Protein AF-A0A4R8FUH2-F1 (afdb_monomer)

Sequence (143 aa):
MLTKRHKRNVMSTTLDETRLLAMPEEDYMNQQQRAFFEAYLQRLRNETRLRLAEARAGIEGRRCWGDAMDRAVAEGNQTFLLRQAERDTERLGRIDAALERLRHDEYGYCLESGEAIGLERLLLDPAAKYTRAVQSRHERTRH

Foldseek 3Di:
DDDPDPPDPPPPCVVVLVVVQPDDPVCPLPPSVLVVLLVVLVVLLVVLVVLLVVLVCLLVVQPDPDPPVSVVVSVVSNVVSVVVNVVSVVVNVLSVVLNVCSVVVNQQAAPPPRDGADPVVCVVPVSDRHHPVVVVVVVVVVD

pLDDT: mean 84.52, std 16.01, range [33.34, 97.31]

Radius of gyration: 19.6 Å; Cα contacts (8 Å, |Δi|>4): 99; chains: 1; bounding box: 48×38×50 Å

Secondary structure (DSSP, 8-state):
--------S-TTTHHHHHHHHTS-GGGTT-HHHHHHHHHHHHHHHHHHHHHHHHHHHHHHTT-----HHHHHHHHHHHHHHHHHHHHHHHHHHHHHHHHHHHHTT-TTB-TTT-PBPPHHHHHH-TT--S-HHHHHHHHHHT-

Solvent-accessible surface area (backbone atoms only — not comparable to full-atom values): 8372 Å² total; per-residue (Å²): 138,83,80,83,71,81,76,71,92,59,89,86,48,60,72,60,52,54,55,61,71,69,52,59,78,90,56,66,73,32,74,68,55,45,53,50,51,49,53,52,48,50,50,53,44,52,56,40,52,50,53,41,53,52,35,50,52,57,52,69,74,55,80,63,91,56,57,77,65,54,35,54,53,43,53,53,53,40,55,50,35,52,58,48,38,52,56,42,50,56,50,44,54,39,39,54,55,34,55,51,28,52,75,72,71,48,50,58,37,14,80,84,82,63,47,78,40,57,65,73,54,40,74,77,40,68,52,66,55,56,35,73,69,59,45,56,51,55,56,63,74,76,108

Organism: NCBI:txid442341

Structure (mmCIF, N/CA/C/O backbone):
data_AF-A0A4R8FUH2-F1
#
_entry.id   AF-A0A4R8FUH2-F1
#
loop_
_atom_site.group_PDB
_atom_site.id
_atom_site.type_symbol
_atom_site.label_atom_id
_atom_site.label_alt_id
_atom_site.label_comp_id
_atom_site.label_asym_id
_atom_site.label_entity_id
_atom_site.label_seq_id
_atom_site.pdbx_PDB_ins_code
_atom_site.Cartn_x
_atom_site.Cartn_y
_atom_site.Cartn_z
_atom_site.occupancy
_atom_site.B_iso_or_equiv
_atom_site.auth_seq_id
_atom_site.auth_comp_id
_atom_site.auth_asym_id
_atom_site.auth_atom_id
_atom_site.pdbx_PDB_model_num
ATOM 1 N N . MET A 1 1 ? 15.212 28.895 -9.538 1.00 35.00 1 MET A N 1
ATOM 2 C CA . MET A 1 1 ? 14.628 27.732 -10.241 1.00 35.00 1 MET A CA 1
ATOM 3 C C . MET A 1 1 ? 14.004 26.808 -9.202 1.00 35.00 1 MET A C 1
ATOM 5 O O . MET A 1 1 ? 14.729 26.107 -8.511 1.00 35.00 1 MET A O 1
ATOM 9 N N . LEU A 1 2 ? 12.689 26.919 -8.973 1.00 33.34 2 LEU A N 1
ATOM 10 C CA . LEU A 1 2 ? 11.996 26.215 -7.886 1.00 33.34 2 LEU A CA 1
ATOM 11 C C . LEU A 1 2 ? 11.714 24.755 -8.262 1.00 33.34 2 LEU A C 1
ATOM 13 O O . LEU A 1 2 ? 11.190 24.453 -9.333 1.00 33.34 2 LEU A O 1
ATOM 17 N N . THR A 1 3 ? 12.051 23.865 -7.337 1.00 37.12 3 THR A N 1
ATOM 18 C CA . THR A 1 3 ? 11.850 22.421 -7.395 1.00 37.12 3 THR A CA 1
ATOM 19 C C . THR A 1 3 ? 10.359 22.086 -7.499 1.00 37.12 3 THR A C 1
ATOM 21 O O . THR A 1 3 ? 9.581 22.311 -6.572 1.00 37.12 3 THR A O 1
ATOM 24 N N . LYS A 1 4 ? 9.935 21.515 -8.635 1.00 37.59 4 LYS A N 1
ATOM 25 C CA . LYS A 1 4 ? 8.600 20.916 -8.798 1.00 37.59 4 LYS A CA 1
ATOM 26 C C . LYS A 1 4 ? 8.525 19.633 -7.964 1.00 37.59 4 LYS A C 1
ATOM 28 O O . LYS A 1 4 ? 8.641 18.523 -8.476 1.00 37.59 4 LYS A O 1
ATOM 33 N N . ARG A 1 5 ? 8.352 19.782 -6.647 1.00 41.56 5 ARG A N 1
ATOM 34 C CA . ARG A 1 5 ? 7.877 18.693 -5.789 1.00 41.56 5 ARG A CA 1
ATOM 35 C C . ARG A 1 5 ? 6.522 18.257 -6.338 1.00 41.56 5 ARG A C 1
ATOM 37 O O . ARG A 1 5 ? 5.628 19.086 -6.493 1.00 41.56 5 ARG A O 1
ATOM 44 N N . HIS A 1 6 ? 6.412 16.973 -6.667 1.00 40.91 6 HIS A N 1
ATOM 45 C CA . HIS A 1 6 ? 5.173 16.329 -7.078 1.00 40.91 6 HIS A CA 1
ATOM 46 C C . HIS A 1 6 ? 4.075 16.697 -6.076 1.00 40.91 6 HIS A C 1
ATOM 48 O O . HIS A 1 6 ? 4.091 16.243 -4.929 1.00 40.91 6 HIS A O 1
ATOM 54 N N . LYS A 1 7 ? 3.152 17.570 -6.492 1.00 40.94 7 LYS A N 1
ATOM 55 C CA . LYS A 1 7 ? 1.928 17.843 -5.747 1.00 40.94 7 LYS A CA 1
ATOM 56 C C . LYS A 1 7 ? 1.166 16.523 -5.717 1.00 40.94 7 LYS A C 1
ATOM 58 O O . LYS A 1 7 ? 0.613 16.108 -6.730 1.00 40.94 7 LYS A O 1
ATOM 63 N N . ARG A 1 8 ? 1.213 15.835 -4.572 1.00 44.69 8 ARG A N 1
ATOM 64 C CA . ARG A 1 8 ? 0.307 14.726 -4.262 1.00 44.69 8 ARG A CA 1
ATOM 65 C C . ARG A 1 8 ? -1.113 15.192 -4.595 1.00 44.69 8 ARG A C 1
ATOM 67 O O . ARG A 1 8 ? -1.448 16.355 -4.373 1.00 44.69 8 ARG A O 1
ATOM 74 N N . ASN A 1 9 ? -1.902 14.309 -5.185 1.00 45.41 9 ASN A N 1
ATOM 75 C CA . ASN A 1 9 ? -3.262 14.564 -5.641 1.00 45.41 9 ASN A CA 1
ATOM 76 C C . ASN A 1 9 ? -4.200 14.755 -4.423 1.00 45.41 9 ASN A C 1
ATOM 78 O O . ASN A 1 9 ? -4.919 13.842 -4.041 1.00 45.41 9 ASN A O 1
ATOM 82 N N . VAL A 1 10 ? -4.095 15.904 -3.739 1.00 49.06 10 VAL A N 1
ATOM 83 C CA . VAL A 1 10 ? -4.738 16.194 -2.434 1.00 49.06 10 VAL A CA 1
ATOM 84 C C . VAL A 1 10 ? -6.116 16.867 -2.584 1.00 49.06 10 VAL A C 1
ATOM 86 O O . VAL A 1 10 ? -6.873 16.958 -1.630 1.00 49.06 10 VAL A O 1
ATOM 89 N N . MET A 1 11 ? -6.493 17.327 -3.779 1.00 39.19 11 MET A N 1
ATOM 90 C CA . MET A 1 11 ? -7.582 18.310 -3.923 1.00 39.19 11 MET A CA 1
ATOM 91 C C . MET A 1 11 ? -9.018 17.746 -3.891 1.00 39.19 11 MET A C 1
ATOM 93 O O . MET A 1 11 ? -9.947 18.542 -3.867 1.00 39.19 11 MET A O 1
ATOM 97 N N . SER A 1 12 ? -9.232 16.422 -3.865 1.00 45.28 12 SER A N 1
ATOM 98 C CA . SER A 1 12 ? -10.589 15.828 -3.832 1.00 45.28 12 SER A CA 1
ATOM 99 C C . SER A 1 12 ? -10.926 15.074 -2.540 1.00 45.28 12 SER A C 1
ATOM 101 O O . SER A 1 12 ? -12.019 14.531 -2.444 1.00 45.28 12 SER A O 1
ATOM 103 N N . THR A 1 13 ? -10.013 15.007 -1.567 1.00 53.19 13 THR A N 1
ATOM 104 C CA . THR A 1 13 ? -10.159 14.124 -0.390 1.00 53.19 13 THR A CA 1
ATOM 105 C C . THR A 1 13 ? -10.363 14.881 0.926 1.00 53.19 13 THR A C 1
ATOM 107 O O . THR A 1 13 ? -10.814 14.300 1.904 1.00 53.19 13 THR A O 1
ATOM 110 N N . THR A 1 14 ? -10.066 16.180 0.976 1.00 56.59 14 THR A N 1
ATOM 111 C CA . THR A 1 14 ? -10.002 16.944 2.235 1.00 56.59 14 THR A CA 1
ATOM 112 C C . THR A 1 14 ? -11.345 17.074 2.955 1.00 56.59 14 THR A C 1
ATOM 114 O O . THR A 1 14 ? -11.385 17.062 4.186 1.00 56.59 14 THR A O 1
ATOM 117 N N . LEU A 1 15 ? -12.452 17.180 2.214 1.00 58.34 15 LEU A N 1
ATOM 118 C CA . LEU A 1 15 ? -13.791 17.292 2.801 1.00 58.34 15 LEU A CA 1
ATOM 119 C C . LEU A 1 15 ? -14.245 15.971 3.453 1.00 58.34 15 LEU A C 1
ATOM 121 O O . LEU A 1 15 ? -14.817 15.992 4.541 1.00 58.34 15 LEU A O 1
ATOM 125 N N . ASP A 1 16 ? -13.922 14.834 2.830 1.00 72.25 16 ASP A N 1
ATOM 126 C CA . ASP A 1 16 ? -14.220 13.501 3.366 1.00 72.25 16 ASP A CA 1
ATOM 127 C C . ASP A 1 16 ? -13.294 13.130 4.533 1.00 72.25 16 ASP A C 1
ATOM 129 O O . ASP A 1 16 ? -13.760 12.601 5.540 1.00 72.25 16 ASP A O 1
ATOM 133 N N . GLU A 1 17 ? -12.006 13.485 4.459 1.00 77.06 17 GLU A N 1
ATOM 134 C CA . GLU A 1 17 ? -11.027 13.277 5.540 1.00 77.06 17 GLU A CA 1
ATOM 135 C C . GLU A 1 17 ? -11.425 14.012 6.827 1.00 77.06 17 GLU A C 1
ATOM 137 O O . GLU A 1 17 ? -11.371 13.444 7.918 1.00 77.06 17 GLU A O 1
ATOM 142 N N . THR A 1 18 ? -11.872 15.265 6.700 1.00 76.88 18 THR A N 1
ATOM 143 C CA . THR A 1 18 ? -12.271 16.093 7.849 1.00 76.88 18 THR A CA 1
ATOM 144 C C . THR A 1 18 ? -13.502 15.509 8.540 1.00 76.88 18 THR A C 1
ATOM 146 O O . THR A 1 18 ? -13.573 15.470 9.766 1.00 76.88 18 THR A O 1
ATOM 149 N N . ARG A 1 19 ? -14.460 15.005 7.754 1.00 79.75 19 ARG A N 1
ATOM 150 C CA . ARG A 1 19 ? -15.662 14.346 8.270 1.00 79.75 19 ARG A CA 1
ATOM 151 C C . ARG A 1 19 ? -15.339 13.025 8.969 1.00 79.75 19 ARG A C 1
ATOM 153 O O . ARG A 1 19 ? -15.947 12.730 9.990 1.00 79.75 19 ARG A O 1
ATOM 160 N N . LEU A 1 20 ? -14.385 12.261 8.442 1.00 79.56 20 LEU A N 1
ATOM 161 C CA . LEU A 1 20 ? -13.904 11.008 9.030 1.00 79.56 20 LEU A CA 1
ATOM 162 C C . LEU A 1 20 ? -13.246 11.207 10.395 1.00 79.56 20 LEU A C 1
ATOM 164 O O . LEU A 1 20 ? -13.513 10.445 11.316 1.00 79.56 20 LEU A O 1
ATOM 168 N N . LEU A 1 21 ? -12.407 12.237 10.526 1.00 80.19 21 LEU A N 1
ATOM 169 C CA . LEU A 1 21 ? -11.718 12.559 11.780 1.00 80.19 21 LEU A CA 1
ATOM 170 C C . LEU A 1 21 ? -12.649 13.154 12.846 1.00 80.19 21 LEU A C 1
ATOM 172 O O . LEU A 1 21 ? -12.324 13.105 14.026 1.00 80.19 21 LEU A O 1
ATOM 176 N N . ALA A 1 22 ? -13.788 13.717 12.439 1.00 81.44 22 ALA A N 1
ATOM 177 C CA . ALA A 1 22 ? -14.780 14.292 13.344 1.00 81.44 22 ALA A CA 1
ATOM 178 C C . ALA A 1 22 ? -15.779 13.261 13.907 1.00 81.44 22 ALA A C 1
ATOM 180 O O . ALA A 1 22 ? -16.609 13.621 14.742 1.00 81.44 22 ALA A O 1
ATOM 181 N N . MET A 1 23 ? -15.739 12.006 13.441 1.00 81.88 23 MET A N 1
ATOM 182 C CA . MET A 1 23 ? -16.568 10.926 13.985 1.00 81.88 23 MET A CA 1
ATOM 183 C C . MET A 1 23 ? -16.097 10.537 15.397 1.00 81.88 23 MET A C 1
ATOM 185 O O . MET A 1 23 ? -14.895 10.589 15.666 1.00 81.88 23 MET A O 1
ATOM 189 N N . PRO A 1 24 ? -17.013 10.143 16.302 1.00 82.12 24 PRO A N 1
ATOM 190 C CA . PRO A 1 24 ? -16.642 9.706 17.644 1.00 82.12 24 PRO A CA 1
ATOM 191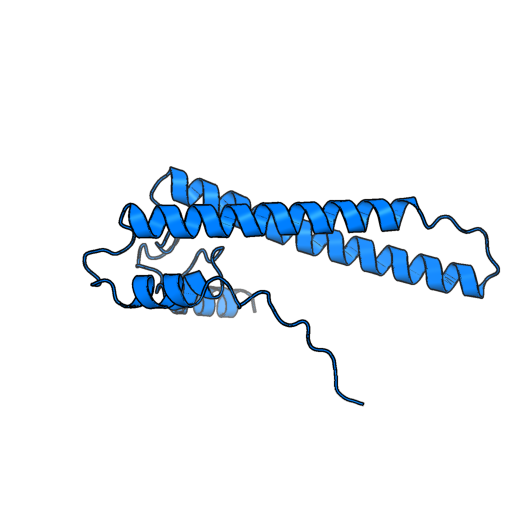 C C . PRO A 1 24 ? -15.804 8.421 17.597 1.00 82.12 24 PRO A C 1
ATOM 193 O O . PRO A 1 24 ? -15.911 7.624 16.666 1.00 82.12 24 PRO A O 1
ATOM 196 N N . GLU A 1 25 ? -14.991 8.189 18.631 1.00 78.56 25 GLU A N 1
ATOM 197 C CA . GLU A 1 25 ? -14.157 6.979 18.733 1.00 78.56 25 GLU A CA 1
ATOM 198 C C . GLU A 1 25 ? -14.990 5.686 18.764 1.00 78.56 25 GLU A C 1
ATOM 200 O O . GLU A 1 25 ? -14.527 4.638 18.323 1.00 78.56 25 GLU A O 1
ATOM 205 N N . GLU A 1 26 ? -16.240 5.770 19.222 1.00 79.62 26 GLU A N 1
ATOM 206 C CA . GLU A 1 26 ? -17.214 4.671 19.240 1.00 79.62 26 GLU A CA 1
ATOM 207 C C . GLU A 1 26 ? -17.568 4.164 17.829 1.00 79.62 26 GLU A C 1
ATOM 209 O O . GLU A 1 26 ? -17.914 2.998 17.656 1.00 79.62 26 GLU A O 1
ATOM 214 N N . ASP A 1 27 ? -17.431 5.022 16.813 1.00 84.62 27 ASP A N 1
ATOM 215 C CA . ASP A 1 27 ? -17.704 4.722 15.403 1.00 84.62 27 ASP A CA 1
ATOM 216 C C . ASP A 1 27 ? -16.465 4.207 14.645 1.00 84.62 27 ASP A C 1
ATOM 218 O O . ASP A 1 27 ? -16.465 4.121 13.408 1.00 84.62 27 ASP A O 1
ATOM 222 N N . TYR A 1 28 ? -15.387 3.879 15.364 1.00 89.06 28 TYR A N 1
ATOM 223 C CA . TYR A 1 28 ? -14.146 3.409 14.761 1.00 89.06 28 TYR A CA 1
ATOM 224 C C . TYR A 1 28 ? -14.375 2.171 13.883 1.00 89.06 28 TYR A C 1
ATOM 226 O O . TYR A 1 28 ? -14.902 1.155 14.329 1.00 89.06 28 TYR A O 1
ATOM 234 N N . MET A 1 29 ? -13.953 2.262 12.618 1.00 89.69 29 MET A N 1
ATOM 235 C CA . MET A 1 29 ? -14.133 1.221 11.597 1.00 89.69 29 MET A CA 1
ATOM 236 C C . MET A 1 29 ? -15.591 0.803 11.365 1.00 89.69 29 MET A C 1
ATOM 238 O O . MET A 1 29 ? -15.867 -0.316 10.927 1.00 89.69 29 MET A O 1
ATOM 242 N N . ASN A 1 30 ? -16.539 1.729 11.543 1.00 89.94 30 ASN A N 1
ATOM 243 C CA . ASN A 1 30 ? -17.905 1.513 11.081 1.00 89.94 30 ASN A CA 1
ATOM 244 C C . ASN A 1 30 ? -17.971 1.326 9.546 1.00 89.94 30 ASN A C 1
ATOM 246 O O . ASN A 1 30 ? -17.008 1.546 8.801 1.00 89.94 30 ASN A O 1
ATOM 250 N N . GLN A 1 31 ? -19.147 0.944 9.043 1.00 88.88 31 GLN A N 1
ATOM 251 C CA . GLN A 1 31 ? -19.351 0.671 7.617 1.00 88.88 31 GLN A CA 1
ATOM 252 C C . GLN A 1 31 ? -18.980 1.859 6.7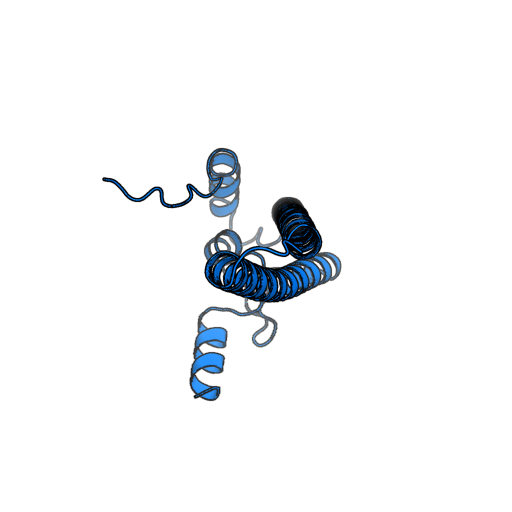07 1.00 88.88 31 GLN A C 1
ATOM 254 O O . GLN A 1 31 ? -18.474 1.647 5.605 1.00 88.88 31 GLN A O 1
ATOM 259 N N . GLN A 1 32 ? -19.184 3.101 7.163 1.00 88.81 32 GLN A N 1
ATOM 260 C CA . GLN A 1 32 ? -18.843 4.302 6.393 1.00 88.81 32 GLN A CA 1
ATOM 261 C C . GLN A 1 32 ? -17.325 4.489 6.294 1.00 88.81 32 GLN A C 1
ATOM 263 O O . GLN A 1 32 ? -16.804 4.722 5.202 1.00 88.81 32 GLN A O 1
ATOM 268 N N . GLN A 1 33 ? -16.604 4.335 7.410 1.00 89.31 33 GLN A N 1
ATOM 269 C CA . GLN A 1 33 ? -15.145 4.440 7.426 1.00 89.31 33 GLN A CA 1
ATOM 270 C C . GLN A 1 33 ? -14.498 3.334 6.586 1.00 89.31 33 GLN A C 1
ATOM 272 O O . GLN A 1 33 ? -13.597 3.601 5.788 1.00 89.31 33 GLN A O 1
ATOM 277 N N . ARG A 1 34 ? -14.999 2.099 6.701 1.00 91.38 34 ARG A N 1
ATOM 278 C CA . ARG A 1 34 ? -14.528 0.961 5.898 1.00 91.38 34 ARG A CA 1
ATOM 279 C C . ARG A 1 34 ? -14.739 1.196 4.405 1.00 91.38 34 ARG A C 1
ATOM 281 O O . ARG A 1 34 ? -13.797 1.011 3.641 1.00 91.38 34 ARG A O 1
ATOM 288 N N . ALA A 1 35 ? -15.916 1.672 3.996 1.00 91.38 35 ALA A N 1
ATOM 289 C CA . ALA A 1 35 ? -16.196 1.986 2.594 1.00 91.38 35 ALA A CA 1
ATOM 290 C C . ALA A 1 35 ? -15.256 3.074 2.041 1.00 91.38 35 ALA A C 1
ATOM 292 O O . ALA A 1 35 ? -14.771 2.965 0.912 1.00 91.38 35 ALA A O 1
ATOM 293 N N . PHE A 1 36 ? -14.937 4.094 2.844 1.00 91.50 36 PHE A N 1
ATOM 294 C CA . PHE A 1 36 ? -13.961 5.112 2.459 1.00 91.50 36 PHE A CA 1
ATOM 295 C C . PHE A 1 36 ? -12.563 4.518 2.249 1.00 91.50 36 PHE A C 1
ATOM 297 O O . PHE A 1 36 ? -11.949 4.733 1.200 1.00 91.50 36 PHE A O 1
ATOM 304 N N . PHE A 1 37 ? -12.051 3.758 3.224 1.00 92.81 37 PHE A N 1
ATOM 305 C CA . PHE A 1 37 ? -10.717 3.165 3.116 1.00 92.81 37 PHE A CA 1
ATOM 306 C C . PHE A 1 37 ? -10.638 2.124 2.003 1.00 92.81 37 PHE A C 1
ATOM 308 O O . PHE A 1 37 ? -9.609 2.038 1.334 1.00 92.81 37 PHE A O 1
ATOM 315 N N . GLU A 1 38 ? -11.717 1.389 1.737 1.00 93.94 38 GLU A N 1
ATOM 316 C CA . GLU A 1 38 ? -11.803 0.489 0.594 1.00 93.94 38 GLU A CA 1
ATOM 317 C C . GLU A 1 38 ? -11.650 1.256 -0.723 1.00 93.94 38 GLU A C 1
ATOM 319 O O . GLU A 1 38 ? -10.766 0.933 -1.522 1.00 93.94 38 GLU A O 1
ATOM 324 N N . ALA A 1 39 ? -12.444 2.309 -0.937 1.00 93.31 39 ALA A N 1
ATOM 325 C CA . ALA A 1 39 ? -12.347 3.139 -2.134 1.00 93.31 39 ALA A CA 1
ATOM 326 C C . ALA A 1 39 ? -10.947 3.764 -2.278 1.00 93.31 39 ALA A C 1
ATOM 328 O O . ALA A 1 39 ? -10.367 3.776 -3.370 1.00 93.31 39 ALA A O 1
ATOM 329 N N . TYR A 1 40 ? -10.362 4.225 -1.169 1.00 93.00 40 TYR A N 1
ATOM 330 C CA . TYR A 1 40 ? -9.021 4.799 -1.160 1.00 93.00 40 TYR A CA 1
ATOM 331 C C . TYR A 1 40 ? -7.947 3.763 -1.532 1.00 93.00 40 TYR A C 1
ATOM 333 O O . TYR A 1 40 ? -7.119 4.014 -2.415 1.00 93.00 40 TYR A O 1
ATOM 341 N N . LEU A 1 41 ? -7.980 2.573 -0.929 1.00 94.88 41 LEU A N 1
ATOM 342 C CA . LEU A 1 41 ? -7.062 1.476 -1.240 1.00 94.88 41 LEU A CA 1
ATOM 343 C C . LEU A 1 41 ? -7.221 0.997 -2.687 1.00 94.88 41 LEU A C 1
ATOM 345 O O . LEU A 1 41 ? -6.217 0.779 -3.369 1.00 94.88 41 LEU A O 1
ATOM 349 N N . GLN A 1 42 ? -8.451 0.889 -3.196 1.00 95.81 42 GLN A N 1
ATOM 350 C CA . GLN A 1 42 ? -8.702 0.530 -4.593 1.00 95.81 42 GLN A CA 1
ATOM 351 C C . GLN A 1 42 ? -8.134 1.573 -5.565 1.00 95.81 42 GLN A C 1
ATOM 353 O O . GLN A 1 42 ? -7.492 1.199 -6.552 1.00 95.81 42 GLN A O 1
ATOM 358 N N . ARG A 1 43 ? -8.290 2.872 -5.270 1.00 95.25 43 ARG A N 1
ATOM 359 C CA . ARG A 1 43 ? -7.668 3.948 -6.058 1.00 95.25 43 ARG A CA 1
ATOM 360 C C . ARG A 1 43 ? -6.148 3.800 -6.085 1.00 95.25 43 ARG A C 1
ATOM 362 O O . ARG A 1 43 ? -5.557 3.754 -7.162 1.00 95.25 43 ARG A O 1
ATOM 369 N N . LEU A 1 44 ? -5.519 3.641 -4.918 1.00 94.56 44 LEU A N 1
ATOM 370 C CA . LEU A 1 44 ? -4.066 3.465 -4.805 1.00 94.56 44 LEU A CA 1
ATOM 371 C C . LEU A 1 44 ? -3.560 2.212 -5.531 1.00 94.56 44 LEU A C 1
ATOM 373 O O . LEU A 1 44 ? -2.478 2.232 -6.132 1.00 94.56 44 LEU A O 1
ATOM 377 N N . ARG A 1 45 ? -4.335 1.124 -5.490 1.00 96.81 45 ARG A N 1
ATOM 378 C CA . ARG A 1 45 ? -4.054 -0.116 -6.219 1.00 96.81 45 ARG A CA 1
ATOM 379 C C . ARG A 1 45 ? -4.017 0.139 -7.722 1.00 96.81 45 ARG A C 1
ATOM 381 O O . ARG A 1 45 ? -3.056 -0.248 -8.383 1.00 96.81 45 ARG A O 1
ATOM 388 N N . ASN A 1 46 ? -5.031 0.820 -8.251 1.00 97.19 46 ASN A N 1
ATOM 389 C CA . ASN A 1 46 ? -5.141 1.122 -9.677 1.00 97.19 46 ASN A CA 1
ATOM 390 C C . ASN A 1 46 ? -4.025 2.069 -10.142 1.00 97.19 46 ASN A C 1
ATOM 392 O O . ASN A 1 46 ? -3.371 1.788 -11.144 1.00 97.19 46 ASN A O 1
ATOM 396 N N . GLU A 1 47 ? -3.726 3.121 -9.375 1.00 95.94 47 GLU A N 1
ATOM 397 C CA . GLU A 1 47 ? -2.599 4.025 -9.646 1.00 95.94 47 GLU A CA 1
ATOM 398 C C . GLU A 1 47 ? -1.253 3.282 -9.658 1.00 95.94 47 GLU A C 1
ATOM 400 O O . GLU A 1 47 ? -0.397 3.525 -10.506 1.00 95.94 47 GLU A O 1
ATOM 405 N N . THR A 1 48 ? -1.046 2.350 -8.725 1.00 95.62 48 THR A N 1
ATOM 406 C CA . THR A 1 48 ? 0.195 1.562 -8.661 1.00 95.62 48 THR A CA 1
ATOM 407 C C . THR A 1 48 ? 0.304 0.580 -9.827 1.00 95.62 48 THR A C 1
ATOM 409 O O . THR A 1 48 ? 1.384 0.436 -10.396 1.00 95.62 48 THR A O 1
ATOM 412 N N . ARG A 1 49 ? -0.806 -0.040 -10.244 1.00 97.25 49 ARG A N 1
ATOM 413 C CA . ARG A 1 49 ? -0.853 -0.894 -11.442 1.00 97.25 49 ARG A CA 1
ATOM 414 C C . ARG A 1 49 ? -0.556 -0.115 -12.720 1.00 97.25 49 ARG A C 1
ATOM 416 O O . ARG A 1 49 ? 0.182 -0.622 -13.560 1.00 97.25 49 ARG A O 1
ATOM 423 N N . LEU A 1 50 ? -1.070 1.109 -12.844 1.00 96.81 50 LEU A N 1
ATOM 424 C CA . LEU A 1 50 ? -0.770 1.976 -13.982 1.00 96.81 50 LEU A CA 1
ATOM 425 C C . LEU A 1 50 ? 0.728 2.303 -14.049 1.00 96.81 50 LEU A C 1
ATOM 427 O O . LEU A 1 50 ? 1.352 2.072 -15.080 1.00 96.81 50 LEU A O 1
ATOM 431 N N . ARG A 1 51 ? 1.334 2.721 -12.929 1.00 94.88 51 ARG A N 1
ATOM 432 C CA . ARG A 1 51 ? 2.785 2.986 -12.862 1.00 94.88 51 ARG A CA 1
ATOM 433 C C . ARG A 1 51 ? 3.628 1.752 -13.200 1.00 94.88 51 ARG A C 1
ATOM 435 O O . ARG A 1 51 ? 4.648 1.874 -13.873 1.00 94.88 51 ARG A O 1
ATOM 442 N N . LEU A 1 52 ? 3.198 0.557 -12.783 1.00 96.31 52 LEU A N 1
ATOM 443 C CA . LEU A 1 52 ? 3.848 -0.700 -13.175 1.00 96.31 52 LEU A CA 1
ATOM 444 C C . LEU A 1 52 ? 3.751 -0.958 -14.683 1.00 96.31 52 LEU A C 1
ATOM 446 O O . LEU A 1 52 ? 4.737 -1.378 -15.286 1.00 96.31 52 LEU A O 1
ATOM 450 N N . ALA A 1 53 ? 2.590 -0.713 -15.295 1.00 95.12 53 ALA A N 1
ATOM 451 C CA . ALA A 1 53 ? 2.410 -0.864 -16.737 1.00 95.12 53 ALA A CA 1
ATOM 452 C C . ALA A 1 53 ? 3.300 0.114 -17.525 1.00 95.12 53 ALA A C 1
ATOM 454 O O . ALA A 1 53 ? 3.979 -0.297 -18.463 1.00 95.12 53 ALA A O 1
ATOM 455 N N . GLU A 1 54 ? 3.373 1.376 -17.094 1.00 93.50 54 GLU A N 1
ATOM 456 C CA . GLU A 1 54 ? 4.257 2.393 -17.680 1.00 93.50 54 GLU A CA 1
ATOM 457 C C . GLU A 1 54 ? 5.739 2.009 -17.556 1.00 93.50 54 GLU A C 1
ATOM 459 O O . GLU A 1 54 ? 6.496 2.109 -18.525 1.00 93.50 54 GLU A O 1
ATOM 464 N N . ALA A 1 55 ? 6.160 1.519 -16.384 1.00 92.75 55 ALA A N 1
ATOM 465 C CA . ALA A 1 55 ? 7.527 1.055 -16.172 1.00 92.75 55 ALA A CA 1
ATOM 466 C C . ALA A 1 55 ? 7.869 -0.135 -17.084 1.00 92.75 55 ALA A C 1
ATOM 468 O O . ALA A 1 55 ? 8.939 -0.150 -17.687 1.00 92.75 55 ALA A O 1
ATOM 469 N N . ARG A 1 56 ? 6.955 -1.101 -17.243 1.00 91.81 56 ARG A N 1
ATOM 470 C CA . ARG A 1 56 ? 7.140 -2.242 -18.158 1.00 91.81 56 ARG A CA 1
ATOM 471 C C . ARG A 1 56 ? 7.295 -1.788 -19.607 1.00 91.81 56 ARG A C 1
ATOM 473 O O . ARG A 1 56 ? 8.288 -2.137 -20.239 1.00 91.81 56 ARG A O 1
ATOM 480 N N . ALA A 1 57 ? 6.396 -0.930 -20.088 1.00 90.94 57 ALA A N 1
ATOM 481 C CA . ALA A 1 57 ? 6.481 -0.376 -21.438 1.00 90.94 57 ALA A CA 1
ATOM 482 C C . ALA A 1 57 ? 7.803 0.382 -21.667 1.00 90.94 57 ALA A C 1
ATOM 484 O O . ALA A 1 57 ? 8.441 0.249 -22.711 1.00 90.94 57 ALA A O 1
ATOM 485 N N . GLY A 1 58 ? 8.266 1.138 -20.665 1.00 88.44 58 GLY A N 1
ATOM 486 C CA . GLY A 1 58 ? 9.542 1.848 -20.726 1.00 88.44 58 GLY A CA 1
ATOM 487 C C . GLY A 1 58 ? 10.784 0.949 -20.662 1.00 88.44 58 GLY A C 1
ATOM 488 O O . GLY A 1 58 ? 11.854 1.381 -21.094 1.00 88.44 58 GLY A O 1
ATOM 489 N N . ILE A 1 59 ? 10.682 -0.264 -20.114 1.00 87.19 59 ILE A N 1
ATOM 490 C CA . ILE A 1 59 ? 11.754 -1.272 -20.142 1.00 87.19 59 ILE A CA 1
ATOM 491 C C . ILE A 1 59 ? 11.806 -1.930 -21.527 1.00 87.19 59 ILE A C 1
ATOM 493 O O . ILE A 1 59 ? 12.882 -2.072 -22.102 1.00 87.19 59 ILE A O 1
ATOM 497 N N . GLU A 1 60 ? 10.650 -2.289 -22.086 1.00 83.31 60 GLU A N 1
ATOM 498 C CA . GLU A 1 60 ? 10.549 -2.970 -23.383 1.00 83.31 60 GLU A CA 1
ATOM 499 C C . GLU A 1 60 ? 10.936 -2.061 -24.560 1.00 83.31 60 GLU A C 1
ATOM 501 O O . GLU A 1 60 ? 11.656 -2.486 -25.464 1.00 83.31 60 GLU A O 1
ATOM 506 N N . GLY A 1 61 ? 10.516 -0.793 -24.532 1.00 73.19 61 GLY A N 1
ATOM 507 C CA . GLY A 1 61 ? 10.705 0.150 -25.638 1.00 73.19 61 GLY A CA 1
ATOM 508 C C . GLY A 1 61 ? 12.124 0.702 -25.822 1.00 73.19 61 GLY A C 1
ATOM 509 O O . GLY A 1 61 ? 12.360 1.436 -26.777 1.00 73.19 61 GLY A O 1
ATOM 510 N N . ARG A 1 62 ? 13.084 0.393 -24.936 1.00 64.00 62 ARG A N 1
ATOM 511 C CA . ARG A 1 62 ? 14.405 1.060 -24.886 1.00 64.00 62 ARG A CA 1
ATOM 512 C C . ARG A 1 62 ? 15.590 0.232 -25.384 1.00 64.00 62 ARG A C 1
ATOM 514 O O . ARG A 1 62 ? 16.726 0.447 -24.975 1.00 64.00 62 ARG A O 1
ATOM 521 N N . ARG A 1 63 ? 15.355 -0.671 -26.334 1.00 61.59 63 ARG A N 1
ATOM 522 C CA . ARG A 1 63 ? 16.429 -1.373 -27.056 1.00 61.59 63 ARG A CA 1
ATOM 523 C C . ARG A 1 63 ? 16.965 -0.522 -28.218 1.00 61.59 63 ARG A C 1
ATOM 525 O O . ARG A 1 63 ? 16.829 -0.907 -29.374 1.00 61.59 63 ARG A O 1
ATOM 532 N N . CYS A 1 64 ? 17.543 0.646 -27.931 1.00 63.03 64 CYS A N 1
ATOM 533 C CA . CYS A 1 64 ? 18.255 1.425 -28.951 1.00 63.03 64 CYS A CA 1
ATOM 534 C C . CYS A 1 64 ? 19.712 0.966 -29.060 1.00 63.03 64 CYS A C 1
ATOM 536 O O . CYS A 1 64 ? 20.453 0.959 -28.080 1.00 63.03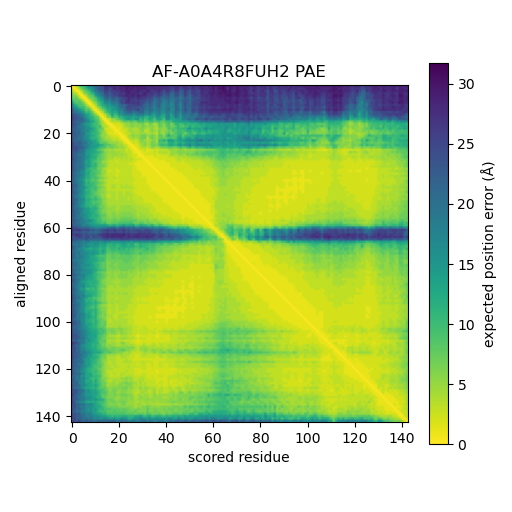 64 CYS A O 1
ATOM 538 N N . TRP A 1 65 ? 20.129 0.632 -30.279 1.00 61.56 65 TR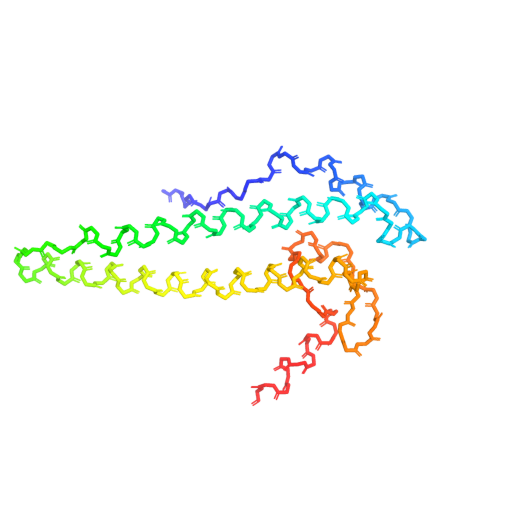P A N 1
ATOM 539 C CA . TRP A 1 65 ? 21.511 0.320 -30.637 1.00 61.56 65 TRP A CA 1
ATOM 540 C C . TRP A 1 65 ? 22.208 1.626 -31.037 1.00 61.56 65 TRP A C 1
ATOM 542 O O . TRP A 1 65 ? 22.459 1.869 -32.212 1.00 61.56 65 TRP A O 1
ATOM 552 N N . GLY A 1 66 ? 22.407 2.513 -30.060 1.00 73.81 66 GLY A N 1
ATOM 553 C CA . GLY A 1 66 ? 23.146 3.765 -30.242 1.00 73.81 66 GLY A CA 1
ATOM 554 C C . GLY A 1 66 ? 24.655 3.588 -30.06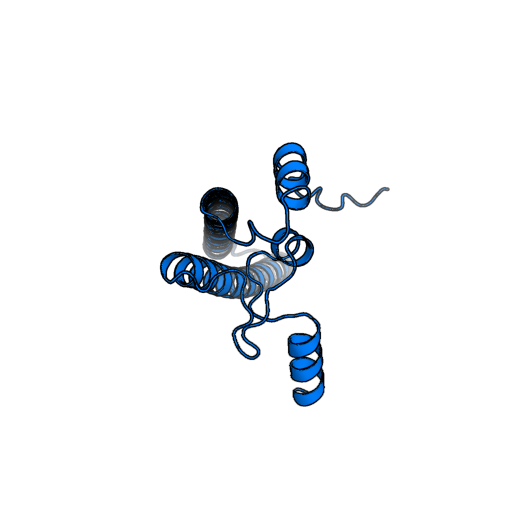6 1.00 73.81 66 GLY A C 1
ATOM 555 O O . GLY A 1 66 ? 25.158 2.462 -29.916 1.00 73.81 66 GLY A O 1
ATOM 556 N N . ASP A 1 67 ? 25.370 4.714 -30.056 1.00 87.31 67 ASP A N 1
ATOM 557 C CA . ASP A 1 67 ? 26.787 4.740 -29.706 1.00 87.31 67 ASP A CA 1
ATOM 558 C C . ASP A 1 67 ? 27.017 4.347 -28.228 1.00 87.31 67 ASP A C 1
ATOM 560 O O . ASP A 1 67 ? 26.089 4.023 -27.478 1.00 87.31 67 ASP A O 1
ATOM 564 N N . ALA A 1 68 ? 28.278 4.307 -27.794 1.00 87.94 68 ALA A N 1
ATOM 565 C CA . ALA A 1 68 ? 28.606 3.891 -26.432 1.00 87.94 68 ALA A CA 1
ATOM 566 C C . ALA A 1 68 ? 27.979 4.798 -25.353 1.00 87.94 68 ALA A C 1
ATOM 568 O O . ALA A 1 68 ? 27.665 4.312 -24.265 1.00 87.94 68 ALA A O 1
ATOM 569 N N . MET A 1 69 ? 27.782 6.090 -25.639 1.00 87.94 69 MET A N 1
ATOM 570 C CA . MET A 1 69 ? 27.193 7.038 -24.693 1.00 87.94 69 MET A CA 1
ATOM 571 C C . MET A 1 69 ? 25.677 6.861 -24.619 1.00 87.94 69 MET A C 1
ATOM 573 O O . MET A 1 69 ? 25.126 6.745 -23.522 1.00 87.94 69 MET A O 1
ATOM 577 N N . ASP A 1 70 ? 25.013 6.741 -25.767 1.00 86.44 70 ASP A N 1
ATOM 578 C CA . ASP A 1 70 ? 23.575 6.475 -25.848 1.00 86.44 70 ASP A CA 1
ATOM 579 C C . ASP A 1 70 ? 23.207 5.171 -25.136 1.00 86.44 70 ASP A C 1
ATOM 581 O O . ASP A 1 70 ? 22.215 5.098 -24.401 1.00 86.44 70 ASP A O 1
ATOM 585 N N . ARG A 1 71 ? 24.042 4.140 -25.308 1.00 86.31 71 ARG A N 1
ATOM 586 C CA . ARG A 1 71 ? 23.861 2.846 -24.649 1.00 86.31 71 ARG A CA 1
ATOM 587 C C . ARG A 1 71 ? 23.973 2.959 -23.134 1.00 86.31 71 ARG A C 1
ATOM 589 O O . ARG A 1 71 ? 23.092 2.467 -22.432 1.00 86.31 71 ARG A O 1
ATOM 596 N N . ALA A 1 72 ? 24.999 3.643 -22.630 1.00 88.81 72 ALA A N 1
ATOM 597 C CA . ALA A 1 72 ? 25.178 3.837 -21.193 1.00 88.81 72 ALA A CA 1
ATOM 598 C C . ALA A 1 72 ? 23.977 4.569 -20.561 1.00 88.81 72 ALA A C 1
ATOM 600 O O . ALA A 1 72 ? 23.484 4.177 -19.500 1.00 88.81 72 ALA A O 1
ATOM 601 N N . VAL A 1 73 ? 23.449 5.596 -21.237 1.00 88.12 73 VAL A N 1
ATOM 602 C CA . VAL A 1 73 ? 22.246 6.317 -20.789 1.00 88.12 73 VAL A CA 1
ATOM 603 C C . VAL A 1 73 ? 21.011 5.407 -20.803 1.00 88.12 73 VAL A C 1
ATOM 605 O O . VAL A 1 73 ? 20.225 5.412 -19.849 1.00 88.12 73 VAL A O 1
ATOM 608 N N . ALA A 1 74 ? 20.828 4.604 -21.855 1.00 86.56 74 ALA A N 1
ATOM 609 C CA . ALA A 1 74 ? 19.707 3.674 -21.968 1.00 86.56 74 ALA A CA 1
ATOM 610 C C . ALA A 1 74 ? 19.724 2.599 -20.866 1.00 86.56 74 ALA A C 1
ATOM 612 O O . ALA A 1 74 ? 18.697 2.370 -20.220 1.00 86.56 74 ALA A O 1
ATOM 613 N N . GLU A 1 75 ? 20.884 1.998 -20.596 1.00 88.81 75 GLU A N 1
ATOM 614 C CA . GLU A 1 75 ? 21.072 0.991 -19.544 1.00 88.81 75 GLU A CA 1
ATOM 615 C C . GLU A 1 75 ? 20.814 1.561 -18.141 1.00 88.81 75 GLU A C 1
ATOM 617 O O . GLU A 1 75 ? 20.132 0.932 -17.321 1.00 88.81 75 GLU A O 1
ATOM 622 N N . GLY A 1 76 ? 21.287 2.782 -17.870 1.00 91.31 76 GLY A N 1
ATOM 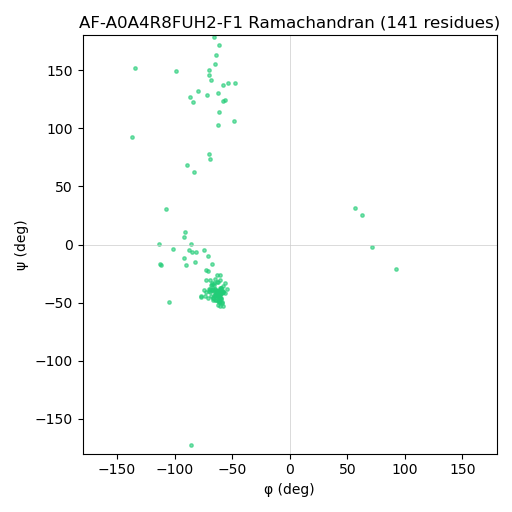623 C CA . GLY A 1 76 ? 21.012 3.485 -16.616 1.00 91.31 76 GLY A CA 1
ATOM 624 C C . GLY A 1 76 ? 19.514 3.718 -16.399 1.00 91.31 76 GLY A C 1
ATOM 625 O O . GLY A 1 76 ? 18.976 3.407 -15.332 1.00 91.31 76 GLY A O 1
ATOM 626 N N . ASN A 1 77 ? 18.811 4.182 -17.436 1.00 90.31 77 ASN A N 1
ATOM 627 C CA . ASN A 1 77 ? 17.361 4.382 -17.398 1.00 90.31 77 ASN A CA 1
ATOM 628 C C . ASN A 1 77 ? 16.590 3.068 -17.208 1.00 90.31 77 ASN A C 1
ATOM 630 O O . ASN A 1 77 ? 15.619 3.026 -16.450 1.00 90.31 77 ASN A O 1
ATOM 634 N N . GLN A 1 78 ? 17.019 1.986 -17.862 1.00 90.06 78 GLN A N 1
ATOM 635 C CA . GLN A 1 78 ? 16.409 0.667 -17.692 1.00 90.06 78 GLN A CA 1
ATOM 636 C C . GLN A 1 78 ? 16.590 0.152 -16.261 1.00 90.06 78 GLN A C 1
ATOM 638 O O . GLN A 1 78 ? 15.625 -0.288 -15.637 1.00 90.06 78 GLN A O 1
ATOM 643 N N . THR A 1 79 ? 17.798 0.272 -15.709 1.00 93.19 79 THR A N 1
ATOM 644 C CA . THR A 1 79 ? 18.092 -0.104 -14.319 1.00 93.19 79 THR A CA 1
ATOM 645 C C . THR A 1 79 ? 17.243 0.701 -13.335 1.00 93.19 79 THR A C 1
ATOM 647 O O . THR A 1 79 ? 16.697 0.148 -12.378 1.00 93.19 79 THR A O 1
ATOM 650 N N . PHE A 1 80 ? 17.082 2.005 -13.576 1.00 93.88 80 PHE A N 1
ATOM 651 C CA . PHE A 1 80 ? 16.208 2.856 -12.773 1.00 93.88 80 PHE A CA 1
ATOM 652 C C . PHE A 1 80 ? 14.748 2.377 -12.805 1.00 93.88 80 PHE A C 1
ATOM 654 O O . PHE A 1 80 ? 14.123 2.256 -11.747 1.00 93.88 80 PHE A O 1
ATOM 661 N N . LEU A 1 81 ? 14.213 2.069 -13.991 1.00 94.50 81 LEU A N 1
ATOM 662 C CA . LEU A 1 81 ? 12.843 1.577 -14.127 1.00 94.50 81 LEU A CA 1
ATOM 663 C C . LEU A 1 81 ? 12.620 0.222 -13.459 1.00 94.50 81 LEU A C 1
ATOM 665 O O . LEU A 1 81 ? 11.584 0.045 -12.822 1.00 94.50 81 LEU A O 1
ATOM 669 N N . LEU A 1 82 ? 13.573 -0.706 -13.560 1.00 94.94 82 LEU A N 1
ATOM 670 C CA . LEU A 1 82 ? 13.485 -2.005 -12.886 1.00 94.94 82 LEU A CA 1
ATOM 671 C C . LEU A 1 82 ? 13.349 -1.823 -11.370 1.00 94.94 82 LEU A C 1
ATOM 673 O O . LEU A 1 82 ? 12.391 -2.306 -10.773 1.00 94.94 82 LEU A O 1
ATOM 677 N N . ARG A 1 83 ? 14.216 -1.003 -10.765 1.00 95.81 83 ARG A N 1
ATOM 678 C CA . ARG A 1 83 ? 14.145 -0.684 -9.328 1.00 95.81 83 ARG A CA 1
ATOM 679 C C . ARG A 1 83 ? 12.860 0.045 -8.942 1.00 95.81 83 ARG A C 1
ATOM 681 O O . ARG A 1 83 ? 12.399 -0.044 -7.805 1.00 95.81 83 ARG A O 1
ATOM 688 N N . GLN A 1 84 ? 12.309 0.867 -9.833 1.00 94.94 84 GLN A N 1
ATOM 689 C CA . GLN A 1 84 ? 11.015 1.511 -9.608 1.00 94.94 84 GLN A CA 1
ATOM 690 C C . GLN A 1 84 ? 9.876 0.481 -9.622 1.00 94.94 84 GLN A C 1
ATOM 692 O O . GLN A 1 84 ? 9.040 0.501 -8.721 1.00 94.94 84 GLN A O 1
ATOM 697 N N . ALA A 1 85 ? 9.886 -0.448 -10.580 1.00 96.06 85 ALA A N 1
ATOM 698 C CA . ALA A 1 85 ? 8.898 -1.516 -10.686 1.00 96.06 85 ALA A CA 1
ATOM 699 C C . ALA A 1 85 ? 8.950 -2.491 -9.495 1.00 96.06 85 ALA A C 1
ATOM 701 O O . ALA A 1 85 ? 7.900 -2.900 -9.004 1.00 96.06 85 ALA A O 1
ATOM 702 N N . GLU A 1 86 ? 10.138 -2.819 -8.981 1.00 96.69 86 GLU A N 1
ATOM 703 C CA . GLU A 1 86 ? 10.305 -3.624 -7.759 1.00 96.69 86 GLU A CA 1
ATOM 704 C C . GLU A 1 86 ? 9.606 -2.963 -6.561 1.00 96.69 86 GLU A C 1
ATOM 706 O O . GLU A 1 86 ? 8.718 -3.555 -5.945 1.00 96.69 86 GLU A O 1
ATOM 711 N N . ARG A 1 87 ? 9.911 -1.684 -6.301 1.00 96.31 87 ARG A N 1
ATOM 712 C CA . ARG A 1 87 ? 9.290 -0.904 -5.215 1.00 96.31 87 ARG A CA 1
ATOM 713 C C . ARG A 1 87 ? 7.772 -0.791 -5.364 1.00 96.31 87 ARG A C 1
ATOM 715 O O . ARG A 1 87 ? 7.039 -0.852 -4.376 1.00 96.31 87 ARG A O 1
ATOM 722 N N . ASP A 1 88 ? 7.284 -0.619 -6.590 1.00 96.81 88 ASP A N 1
ATOM 723 C CA . ASP A 1 88 ? 5.848 -0.544 -6.858 1.00 96.81 88 ASP A CA 1
ATOM 724 C C . ASP A 1 88 ? 5.152 -1.906 -6.723 1.00 96.81 88 ASP A C 1
ATOM 726 O O . ASP A 1 88 ? 4.008 -1.954 -6.273 1.00 96.81 88 ASP A O 1
ATOM 730 N N . THR A 1 89 ? 5.848 -3.011 -7.000 1.00 97.31 89 THR A N 1
ATOM 731 C CA . THR A 1 89 ? 5.352 -4.374 -6.751 1.00 97.31 89 THR A CA 1
ATOM 732 C C . THR A 1 89 ? 5.210 -4.642 -5.252 1.00 97.31 89 THR A C 1
ATOM 734 O O . THR A 1 89 ? 4.159 -5.101 -4.805 1.00 97.31 89 THR A O 1
ATOM 737 N N . GLU A 1 90 ? 6.210 -4.276 -4.447 1.00 96.25 90 GLU A N 1
ATOM 738 C CA . GLU A 1 90 ? 6.124 -4.374 -2.982 1.00 96.25 90 GLU A CA 1
ATOM 739 C C . GLU A 1 90 ? 4.993 -3.508 -2.416 1.00 96.25 90 GLU A C 1
ATOM 741 O O . GLU A 1 90 ? 4.258 -3.916 -1.510 1.00 96.25 90 GLU A O 1
ATOM 746 N N . ARG A 1 91 ? 4.828 -2.291 -2.951 1.00 94.88 91 ARG A N 1
ATOM 747 C CA . ARG A 1 91 ? 3.719 -1.407 -2.580 1.00 94.88 91 ARG A CA 1
ATOM 748 C C . ARG A 1 91 ? 2.373 -2.044 -2.913 1.00 94.88 91 ARG A C 1
ATOM 750 O O . ARG A 1 91 ? 1.483 -2.014 -2.065 1.00 94.88 91 ARG A O 1
ATOM 757 N N . LEU A 1 92 ? 2.231 -2.621 -4.106 1.00 96.38 92 LEU A N 1
ATOM 758 C CA . LEU A 1 92 ? 1.008 -3.295 -4.531 1.00 96.38 92 LEU A CA 1
ATOM 759 C C . LEU A 1 92 ? 0.667 -4.461 -3.596 1.00 96.38 92 LEU A C 1
ATOM 761 O O . LEU A 1 92 ? -0.454 -4.519 -3.102 1.00 96.38 92 LEU A O 1
ATOM 765 N N . GLY A 1 93 ? 1.651 -5.296 -3.248 1.00 96.94 93 GLY A N 1
ATOM 766 C CA . GLY A 1 93 ? 1.457 -6.393 -2.295 1.00 96.94 93 GLY A CA 1
ATOM 767 C C . GLY A 1 93 ? 0.992 -5.921 -0.911 1.00 96.94 93 GLY A C 1
ATOM 768 O O . GLY A 1 93 ? 0.138 -6.552 -0.290 1.00 96.94 93 GLY A O 1
ATOM 769 N N . ARG A 1 94 ? 1.489 -4.774 -0.424 1.00 95.62 94 ARG A N 1
ATOM 770 C CA . ARG A 1 94 ? 1.001 -4.174 0.832 1.00 95.62 94 ARG A CA 1
ATOM 771 C C . ARG A 1 94 ? -0.440 -3.665 0.731 1.00 95.62 94 ARG A C 1
ATOM 773 O O . ARG A 1 94 ? -1.185 -3.823 1.695 1.00 95.62 94 ARG A O 1
ATOM 780 N N . ILE A 1 95 ? -0.821 -3.073 -0.401 1.00 96.81 95 ILE A N 1
ATOM 781 C CA . ILE A 1 95 ? -2.191 -2.596 -0.650 1.00 96.81 95 ILE A CA 1
ATOM 782 C C . ILE A 1 95 ? -3.163 -3.777 -0.736 1.00 96.81 95 ILE A C 1
ATOM 784 O O . ILE A 1 95 ? -4.205 -3.750 -0.089 1.00 96.81 95 ILE A O 1
ATOM 788 N N . ASP A 1 96 ? -2.809 -4.831 -1.473 1.00 97.06 96 ASP A N 1
ATOM 789 C CA . ASP A 1 96 ? -3.649 -6.025 -1.603 1.00 97.06 96 ASP A CA 1
ATOM 790 C C . ASP A 1 96 ? -3.838 -6.721 -0.243 1.00 97.06 96 ASP A C 1
ATOM 792 O O . ASP A 1 96 ? -4.959 -7.068 0.123 1.00 97.06 96 ASP A O 1
ATOM 796 N N . ALA A 1 97 ? -2.787 -6.804 0.581 1.00 96.25 97 ALA A N 1
ATOM 797 C CA . ALA A 1 97 ? -2.905 -7.301 1.955 1.00 96.25 97 ALA A CA 1
ATOM 798 C C . ALA A 1 97 ? -3.778 -6.407 2.861 1.00 96.25 97 ALA A C 1
ATOM 800 O O . ALA A 1 97 ? -4.375 -6.886 3.822 1.00 96.25 97 ALA A O 1
ATOM 801 N N . ALA A 1 98 ? -3.840 -5.097 2.612 1.00 95.56 98 ALA A N 1
ATOM 802 C CA . ALA A 1 98 ? -4.730 -4.198 3.346 1.00 95.56 98 ALA A CA 1
ATOM 803 C C . ALA A 1 98 ? -6.199 -4.393 2.945 1.00 95.56 98 ALA A C 1
ATOM 805 O O . ALA A 1 98 ? -7.059 -4.436 3.820 1.00 95.56 98 ALA A O 1
ATOM 806 N N . LEU A 1 99 ? -6.467 -4.579 1.650 1.00 95.94 99 LEU A N 1
ATOM 807 C CA . LEU A 1 99 ? -7.801 -4.910 1.147 1.00 95.94 99 LEU A CA 1
ATOM 808 C C . LEU A 1 99 ? -8.301 -6.248 1.700 1.00 95.94 99 LEU A C 1
ATOM 810 O O . LEU A 1 99 ? -9.464 -6.347 2.074 1.00 95.94 99 LEU A O 1
ATOM 814 N N . GLU A 1 100 ? -7.431 -7.254 1.816 1.00 96.44 100 GLU A N 1
ATOM 815 C CA . GLU A 1 100 ? -7.827 -8.543 2.393 1.00 96.44 100 GLU A CA 1
ATOM 816 C C . GLU A 1 100 ? -8.199 -8.415 3.875 1.00 96.44 100 GLU A C 1
ATOM 818 O O . GLU A 1 100 ? -9.247 -8.900 4.291 1.00 96.44 100 GLU A O 1
ATOM 823 N N . ARG A 1 101 ? -7.425 -7.653 4.661 1.00 94.88 101 ARG A N 1
ATOM 824 C CA . ARG A 1 101 ? -7.794 -7.333 6.054 1.00 94.88 101 ARG A CA 1
ATOM 825 C C . ARG A 1 101 ? -9.145 -6.626 6.149 1.00 94.88 101 ARG A C 1
ATOM 827 O O . ARG A 1 101 ? -9.899 -6.871 7.082 1.00 94.88 101 ARG A O 1
ATOM 834 N N . LEU A 1 102 ? -9.475 -5.772 5.181 1.00 94.31 102 LEU A N 1
ATOM 835 C CA . LEU A 1 102 ? -10.759 -5.069 5.150 1.00 94.31 102 LEU A CA 1
ATOM 836 C C . LEU A 1 102 ? -11.927 -6.038 4.916 1.00 94.31 102 LEU A C 1
ATOM 838 O O . LEU A 1 102 ? -12.987 -5.873 5.524 1.00 94.31 102 LEU A O 1
ATOM 842 N N . ARG A 1 103 ? -11.710 -7.086 4.108 1.00 93.56 103 ARG A N 1
ATOM 843 C CA . ARG A 1 103 ? -12.676 -8.176 3.889 1.00 93.56 103 ARG A CA 1
ATOM 844 C C . ARG A 1 103 ? -12.875 -9.051 5.128 1.00 93.56 103 ARG A C 1
ATOM 846 O O . ARG A 1 103 ? -13.992 -9.502 5.353 1.00 93.56 103 ARG A O 1
ATOM 853 N N . HIS A 1 104 ? -11.825 -9.260 5.920 1.00 93.38 104 HIS A N 1
ATOM 854 C CA . HIS A 1 104 ? -11.876 -10.030 7.170 1.00 93.38 104 HIS A CA 1
ATOM 855 C C . HIS A 1 104 ? -12.290 -9.218 8.403 1.00 93.38 104 HIS A C 1
ATOM 857 O O . HIS A 1 104 ? -12.375 -9.778 9.487 1.00 93.38 104 HIS A O 1
ATOM 863 N N . ASP A 1 105 ? -12.574 -7.924 8.241 1.00 90.56 105 ASP A N 1
ATOM 864 C CA . ASP A 1 105 ? -12.888 -7.009 9.347 1.00 90.56 105 ASP A CA 1
ATOM 865 C C . ASP A 1 105 ? -11.743 -6.809 10.361 1.00 90.56 105 ASP A C 1
ATOM 867 O O . ASP A 1 105 ? -11.945 -6.449 11.514 1.00 90.56 105 ASP A O 1
ATOM 871 N N . GLU A 1 106 ? -10.506 -7.018 9.909 1.00 92.56 106 GLU A N 1
ATOM 872 C CA . GLU A 1 106 ? -9.279 -6.840 10.698 1.00 92.56 106 GLU A CA 1
ATOM 873 C C . GLU A 1 106 ? -8.565 -5.516 10.366 1.00 92.56 106 GLU A C 1
ATOM 875 O O . GLU A 1 106 ? -7.526 -5.171 10.936 1.00 92.56 106 GLU A O 1
ATOM 880 N N . TYR A 1 107 ? -9.075 -4.769 9.384 1.00 94.69 107 TYR A N 1
ATOM 881 C CA . TYR A 1 107 ? -8.490 -3.497 8.976 1.00 94.69 107 TYR A CA 1
ATOM 882 C C . TYR A 1 107 ? -8.661 -2.434 10.064 1.00 94.69 107 TYR A C 1
ATOM 884 O O . TYR A 1 107 ? -9.696 -2.341 10.710 1.00 94.69 107 TYR A O 1
ATOM 892 N N . GLY A 1 108 ? -7.631 -1.610 10.246 1.00 91.94 108 GLY A N 1
ATOM 893 C CA . GLY A 1 108 ? -7.583 -0.611 11.310 1.00 91.94 108 GLY A CA 1
ATOM 894 C C . GLY A 1 108 ? -6.924 -1.115 12.588 1.00 91.94 108 GLY A C 1
ATOM 895 O O . GLY A 1 108 ? -6.357 -0.319 13.320 1.00 91.94 108 GLY A O 1
ATOM 896 N N . TYR A 1 109 ? -6.849 -2.420 12.823 1.00 94.69 109 TYR A N 1
ATOM 897 C CA . TYR A 1 109 ? -6.238 -2.952 14.039 1.00 94.69 109 TYR A CA 1
ATOM 898 C C . TYR A 1 109 ? -4.796 -3.413 13.810 1.00 94.69 109 TYR A C 1
ATOM 900 O O . TYR A 1 109 ? -4.386 -3.811 12.714 1.00 94.69 109 TYR A O 1
ATOM 908 N N . CYS A 1 110 ? -3.984 -3.298 14.856 1.00 94.06 110 CYS A N 1
ATOM 909 C CA . CYS A 1 110 ? -2.594 -3.722 14.852 1.00 94.06 110 CYS A CA 1
ATOM 910 C C . CYS A 1 110 ? -2.489 -5.249 14.846 1.00 94.06 110 CYS A C 1
ATOM 912 O O . CYS A 1 110 ? -3.038 -5.903 15.725 1.00 94.06 110 CYS A O 1
ATOM 914 N N . LEU A 1 111 ? -1.705 -5.812 13.922 1.00 91.25 111 LEU A N 1
ATOM 915 C CA . LEU A 1 111 ? -1.562 -7.270 13.793 1.00 91.25 111 LEU A CA 1
ATOM 916 C C . LEU A 1 111 ? -0.843 -7.954 14.970 1.00 91.25 111 LEU A C 1
ATOM 918 O O . LEU A 1 111 ? -0.908 -9.171 15.085 1.00 91.25 111 LEU A O 1
ATOM 922 N N . GLU A 1 112 ? -0.124 -7.203 15.808 1.00 90.88 112 GLU A N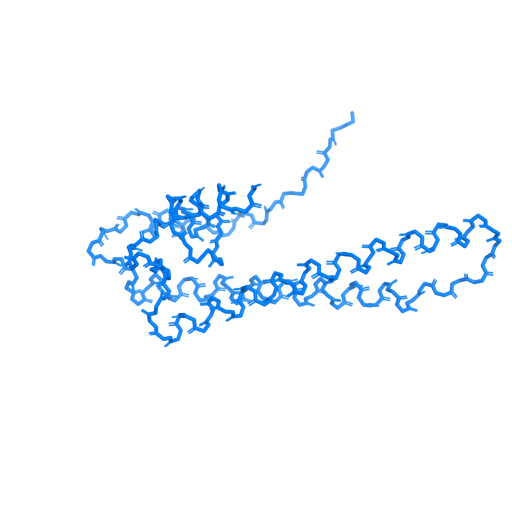 1
ATOM 923 C CA . GLU A 1 112 ? 0.587 -7.762 16.969 1.00 90.88 112 GLU A CA 1
ATOM 924 C C . GLU A 1 112 ? -0.128 -7.453 18.285 1.00 90.88 112 GLU A C 1
ATOM 926 O O . GLU A 1 112 ? -0.345 -8.354 19.087 1.00 90.88 112 GLU A O 1
ATOM 931 N N . SER A 1 113 ? -0.492 -6.186 18.518 1.00 90.19 113 SER A N 1
ATOM 932 C CA . SER A 1 113 ? -1.108 -5.769 19.784 1.00 90.19 113 SER A CA 1
ATOM 933 C C . SER A 1 113 ? -2.635 -5.847 19.789 1.00 90.19 113 SER A C 1
ATOM 935 O O . SER A 1 113 ? -3.228 -5.796 20.859 1.00 90.19 113 SER A O 1
ATOM 937 N N . GLY A 1 114 ? -3.287 -5.925 18.623 1.00 90.19 114 GLY A N 1
ATOM 938 C CA . GLY A 1 114 ? -4.747 -5.821 18.499 1.00 90.19 114 GLY A CA 1
ATOM 939 C C . GLY A 1 114 ? -5.306 -4.411 18.737 1.00 90.19 114 GLY A C 1
ATOM 940 O O . GLY A 1 114 ? -6.503 -4.190 18.593 1.00 90.19 114 GLY A O 1
ATOM 941 N N . GLU A 1 115 ? -4.460 -3.436 19.075 1.00 91.69 115 GLU A N 1
ATOM 942 C CA . GLU A 1 115 ? -4.878 -2.057 19.339 1.00 91.69 115 GLU A CA 1
ATOM 943 C C . GLU A 1 115 ? -5.321 -1.339 18.059 1.00 91.69 115 GLU A C 1
ATOM 945 O O . GLU A 1 115 ? -4.785 -1.581 16.971 1.00 91.69 115 GLU A O 1
ATOM 950 N N . ALA A 1 116 ? -6.249 -0.391 18.203 1.00 92.50 116 ALA A N 1
ATOM 951 C CA . ALA A 1 116 ? -6.682 0.468 17.110 1.00 92.50 116 ALA A CA 1
ATOM 952 C C . ALA A 1 116 ? -5.521 1.332 16.584 1.00 92.50 116 ALA A C 1
ATOM 954 O O . ALA A 1 116 ? -4.803 2.008 17.327 1.00 92.50 116 ALA A O 1
ATOM 955 N N . ILE A 1 117 ? -5.339 1.336 15.267 1.00 92.88 117 ILE A N 1
ATOM 956 C CA . ILE A 1 117 ? -4.412 2.222 14.569 1.00 92.88 117 ILE A CA 1
ATOM 957 C C . ILE A 1 117 ? -5.144 3.545 14.338 1.00 92.88 117 ILE A C 1
ATOM 959 O O . ILE A 1 117 ? -6.192 3.582 13.695 1.00 92.88 117 ILE A O 1
ATOM 963 N N . GLY A 1 118 ? -4.575 4.646 14.835 1.00 89.50 118 GLY A N 1
ATOM 964 C CA . GLY A 1 118 ? -5.188 5.970 14.703 1.00 89.50 118 GLY A CA 1
ATOM 965 C C . GLY A 1 118 ? -5.522 6.338 13.251 1.00 89.50 118 GLY A C 1
ATOM 966 O O . GLY A 1 118 ? -4.723 6.099 12.339 1.00 89.50 118 GLY A O 1
ATOM 967 N N . LEU A 1 119 ? -6.689 6.955 13.042 1.00 89.75 119 LEU A N 1
ATOM 968 C CA . LEU A 1 119 ? -7.195 7.314 11.712 1.00 89.75 119 LEU A CA 1
ATOM 969 C C . LEU A 1 119 ? -6.230 8.223 10.943 1.00 89.75 119 LEU A C 1
ATOM 971 O O . LEU A 1 119 ? -5.969 7.972 9.771 1.00 89.75 119 LEU A O 1
ATOM 975 N N . GLU A 1 120 ? -5.611 9.204 11.605 1.00 88.19 120 GLU A N 1
ATOM 976 C CA . GLU A 1 120 ? -4.600 10.080 10.989 1.00 88.19 120 GLU A CA 1
ATOM 977 C C . GLU A 1 120 ? -3.450 9.288 10.352 1.00 88.19 120 GLU A C 1
ATOM 979 O O . GLU A 1 120 ? -2.964 9.614 9.267 1.00 88.19 120 GLU A O 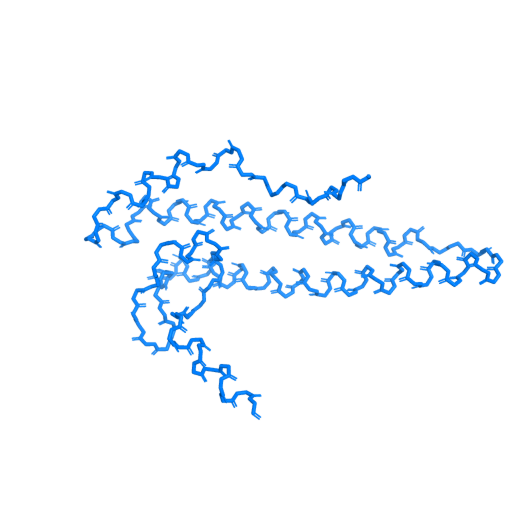1
ATOM 984 N N . ARG A 1 121 ? -3.027 8.199 11.002 1.00 89.81 121 ARG A N 1
ATOM 985 C CA . ARG A 1 121 ? -1.973 7.328 10.485 1.00 89.81 121 ARG A CA 1
ATOM 986 C C . ARG A 1 121 ? -2.445 6.539 9.270 1.00 89.81 121 ARG A C 1
ATOM 988 O O . ARG A 1 121 ? -1.671 6.414 8.329 1.00 89.81 121 ARG A O 1
ATOM 995 N N . LEU A 1 122 ? -3.680 6.041 9.276 1.00 90.88 122 LEU A N 1
ATOM 996 C CA . LEU A 1 122 ? -4.264 5.329 8.134 1.00 90.88 122 LEU A CA 1
ATOM 997 C C . LEU A 1 122 ? -4.533 6.263 6.945 1.00 90.88 122 LEU A C 1
ATOM 999 O O . LEU A 1 122 ? -4.428 5.841 5.799 1.00 90.88 122 LEU A O 1
ATOM 1003 N N . LEU A 1 123 ? -4.823 7.542 7.185 1.00 89.06 123 LEU A N 1
ATOM 1004 C CA . LEU A 1 123 ? -4.936 8.539 6.117 1.00 89.06 123 LEU A CA 1
ATOM 1005 C C . LEU A 1 123 ? -3.576 8.817 5.454 1.00 89.06 123 LEU A C 1
ATOM 1007 O O . LEU A 1 123 ? -3.491 8.945 4.229 1.00 89.06 123 LEU A O 1
ATOM 1011 N N . LEU A 1 124 ? -2.501 8.858 6.251 1.00 89.31 124 LEU A N 1
ATOM 1012 C CA . LEU A 1 124 ? -1.131 9.036 5.761 1.00 89.31 124 LEU A CA 1
ATOM 1013 C C . LEU A 1 124 ? -0.572 7.781 5.070 1.00 89.31 124 LEU A C 1
ATOM 1015 O O . LEU A 1 124 ? 0.057 7.893 4.016 1.00 89.31 124 LEU A O 1
ATOM 1019 N N . ASP A 1 125 ? -0.783 6.605 5.661 1.00 89.50 125 ASP A N 1
ATOM 1020 C CA . ASP A 1 125 ? -0.407 5.299 5.118 1.00 89.50 125 ASP A CA 1
ATOM 1021 C C . ASP A 1 125 ? -1.546 4.280 5.325 1.00 89.50 125 ASP A C 1
ATOM 1023 O O . ASP A 1 125 ? -1.592 3.594 6.353 1.00 89.50 125 ASP A O 1
ATOM 1027 N N . PRO A 1 126 ? -2.449 4.124 4.340 1.00 91.69 126 PRO A N 1
ATOM 1028 C CA . PRO A 1 126 ? -3.584 3.206 4.452 1.00 91.69 126 PRO A CA 1
ATOM 1029 C C . PRO A 1 126 ? -3.165 1.733 4.390 1.00 91.69 126 PRO A C 1
ATOM 1031 O O . PRO A 1 126 ? -3.959 0.844 4.670 1.00 91.69 126 PRO A O 1
ATOM 1034 N N . ALA A 1 127 ? -1.908 1.431 4.047 1.00 91.75 127 ALA A N 1
ATOM 1035 C CA . ALA A 1 127 ? -1.392 0.067 4.079 1.00 91.75 127 ALA A CA 1
ATOM 1036 C C . ALA A 1 127 ? -0.718 -0.286 5.419 1.00 91.75 127 ALA A C 1
ATOM 1038 O O . ALA A 1 127 ? -0.145 -1.376 5.542 1.00 91.75 127 ALA A O 1
ATOM 1039 N N . ALA A 1 128 ? -0.781 0.596 6.425 1.00 92.06 128 ALA A N 1
ATOM 1040 C CA . ALA A 1 128 ? -0.194 0.353 7.737 1.00 92.06 128 ALA A CA 1
ATOM 1041 C C . ALA A 1 128 ? -0.757 -0.927 8.388 1.00 92.06 128 ALA A C 1
ATOM 1043 O O . ALA A 1 128 ? -1.952 -1.230 8.326 1.00 92.06 128 ALA A O 1
ATOM 1044 N N . LYS A 1 129 ? 0.141 -1.707 9.000 1.00 92.06 129 LYS A N 1
ATOM 1045 C CA . LYS A 1 129 ? -0.164 -2.989 9.668 1.00 92.06 129 LYS A CA 1
ATOM 1046 C C . LYS A 1 129 ? -0.009 -2.940 11.189 1.00 92.06 129 LYS A C 1
ATOM 1048 O O . LYS A 1 129 ? -0.509 -3.813 11.887 1.00 92.06 129 LYS A O 1
ATOM 1053 N N . TYR A 1 130 ? 0.702 -1.931 11.684 1.00 91.38 130 TYR A N 1
ATOM 1054 C CA . TYR A 1 130 ? 1.113 -1.821 13.078 1.00 91.38 130 TYR A CA 1
ATOM 1055 C C . TYR A 1 130 ? 0.858 -0.416 13.617 1.00 91.38 130 TYR A C 1
ATOM 1057 O O . TYR A 1 130 ? 0.942 0.575 12.869 1.00 91.38 130 TYR A O 1
ATOM 1065 N N . THR A 1 131 ? 0.633 -0.324 14.929 1.00 92.00 131 THR A N 1
ATOM 1066 C CA . THR A 1 131 ? 0.693 0.951 15.651 1.00 92.00 131 THR A CA 1
ATOM 1067 C C . THR A 1 131 ? 2.108 1.532 15.605 1.00 92.00 131 THR A C 1
ATOM 1069 O O . THR A 1 131 ? 3.089 0.846 15.300 1.00 92.00 131 THR A O 1
ATOM 1072 N N . ARG A 1 132 ? 2.236 2.829 15.908 1.00 87.88 132 ARG A N 1
ATOM 1073 C CA . ARG A 1 132 ? 3.540 3.508 15.936 1.00 87.88 132 ARG A CA 1
ATOM 1074 C C . ARG A 1 132 ? 4.485 2.879 16.966 1.00 87.88 132 ARG A C 1
ATOM 1076 O O . ARG A 1 132 ? 5.655 2.688 16.659 1.00 87.88 132 ARG A O 1
ATOM 1083 N N . ALA A 1 133 ? 3.969 2.518 18.142 1.00 87.38 133 ALA A N 1
ATOM 1084 C CA . ALA A 1 133 ? 4.745 1.888 19.209 1.00 87.38 133 ALA A CA 1
ATOM 1085 C C . ALA A 1 133 ? 5.314 0.526 18.777 1.00 87.38 133 ALA A C 1
ATOM 1087 O O . ALA A 1 133 ? 6.517 0.287 18.897 1.00 87.38 133 ALA A O 1
ATOM 1088 N N . VAL A 1 134 ? 4.462 -0.330 18.202 1.00 89.69 134 VAL A N 1
ATOM 1089 C CA . VAL A 1 134 ? 4.852 -1.653 17.696 1.00 89.69 134 VAL A CA 1
ATOM 1090 C C . VAL A 1 134 ? 5.866 -1.539 16.560 1.00 89.69 134 VAL A C 1
ATOM 1092 O O . VAL A 1 134 ? 6.878 -2.244 16.552 1.00 89.69 134 VAL A O 1
ATOM 1095 N N . GLN A 1 135 ? 5.647 -0.606 15.632 1.00 88.19 135 GLN A N 1
ATOM 1096 C CA . GLN A 1 135 ? 6.584 -0.383 14.539 1.00 88.19 135 GLN A CA 1
ATOM 1097 C C . GLN A 1 135 ?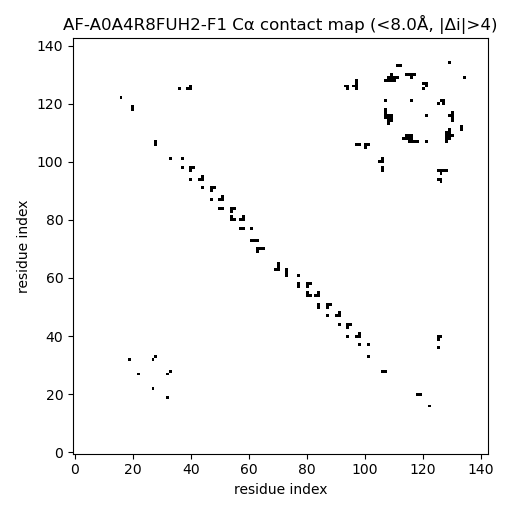 7.960 0.083 15.044 1.00 88.19 135 GLN A C 1
ATOM 1099 O O . GLN A 1 135 ? 8.977 -0.454 14.611 1.00 88.19 135 GLN A O 1
ATOM 1104 N N . SER A 1 136 ? 8.014 1.007 16.008 1.00 89.50 136 SER A N 1
ATOM 1105 C CA . SER A 1 136 ? 9.284 1.437 16.606 1.00 89.50 136 SER A CA 1
ATOM 1106 C C . SER A 1 136 ? 10.022 0.299 17.320 1.00 89.50 136 SER A C 1
ATOM 1108 O O . SER A 1 136 ? 11.251 0.270 17.316 1.00 89.50 136 SER A O 1
ATOM 1110 N N . ARG A 1 137 ? 9.303 -0.661 17.915 1.00 89.50 137 ARG A N 1
ATOM 1111 C CA . ARG A 1 137 ? 9.911 -1.863 18.506 1.00 89.50 137 ARG A CA 1
ATOM 1112 C C . ARG A 1 137 ? 10.529 -2.762 17.433 1.00 89.50 137 ARG A C 1
ATOM 1114 O O . ARG A 1 137 ? 11.685 -3.145 17.570 1.00 89.50 137 ARG A O 1
ATOM 1121 N N . HIS A 1 138 ? 9.794 -3.033 16.355 1.00 87.75 138 HIS A N 1
ATOM 1122 C CA . HIS A 1 138 ? 10.285 -3.806 15.212 1.00 87.75 138 HIS A CA 1
ATOM 1123 C C . HIS A 1 138 ? 11.554 -3.206 14.595 1.00 87.75 138 HIS A C 1
ATOM 1125 O O . HIS A 1 138 ? 12.482 -3.935 14.259 1.00 87.75 138 HIS A O 1
ATOM 1131 N N . GLU A 1 139 ? 11.606 -1.880 14.457 1.00 88.62 139 GLU A N 1
ATOM 1132 C CA . GLU A 1 139 ? 12.772 -1.170 13.920 1.00 88.62 139 GLU A CA 1
ATOM 1133 C C . GLU A 1 139 ? 13.999 -1.309 14.833 1.00 88.62 139 GLU A C 1
ATOM 1135 O O . GLU A 1 139 ? 15.100 -1.528 14.335 1.00 88.62 139 GLU A O 1
ATOM 1140 N N . ARG A 1 140 ? 13.816 -1.280 16.161 1.00 87.75 140 ARG A N 1
ATOM 1141 C CA . ARG A 1 140 ? 14.903 -1.490 17.137 1.00 87.75 140 ARG A CA 1
ATOM 1142 C C . ARG A 1 140 ? 15.465 -2.909 17.126 1.00 87.75 140 ARG A C 1
ATOM 1144 O O . ARG A 1 140 ? 16.643 -3.074 17.394 1.00 87.75 140 ARG A O 1
ATOM 1151 N N . THR A 1 141 ? 14.638 -3.918 16.858 1.00 84.56 141 THR A N 1
ATOM 1152 C CA . THR A 1 141 ? 15.069 -5.329 16.823 1.00 84.56 141 THR A CA 1
ATOM 1153 C C . THR A 1 141 ? 15.712 -5.722 15.488 1.00 84.56 141 THR A C 1
ATOM 1155 O O . THR A 1 141 ? 16.346 -6.767 15.397 1.00 84.56 141 THR A O 1
ATOM 1158 N N . ARG A 1 142 ? 15.543 -4.911 14.435 1.00 75.12 142 ARG A N 1
ATOM 1159 C CA . ARG A 1 142 ? 16.137 -5.138 13.104 1.00 75.12 142 ARG A CA 1
ATOM 1160 C C . ARG A 1 142 ? 17.546 -4.552 12.943 1.00 75.12 142 ARG A C 1
ATOM 1162 O O . ARG A 1 142 ? 18.141 -4.748 11.884 1.00 75.12 142 ARG A O 1
ATOM 1169 N N . HIS A 1 143 ? 18.036 -3.836 13.952 1.00 53.38 143 HIS A N 1
ATOM 1170 C CA . HIS A 1 143 ? 19.397 -3.312 14.055 1.00 53.38 143 HIS A CA 1
ATOM 1171 C C . HIS A 1 143 ? 20.230 -4.180 14.993 1.00 53.38 143 HIS A C 1
ATOM 1173 O O . HIS A 1 143 ? 21.432 -4.335 14.689 1.00 53.38 143 HIS A O 1
#

Nearest PDB structures (foldseek):
  4ijj-assembly1_A  TM=9.021E-01  e=1.024E-08  Pseudomonas aeruginosa UCBPP-PA14
  4ijj-assembly3_C  TM=8.861E-01  e=8.706E-08  Pseudomonas aeruginosa UCBPP-PA14
  1tjl-assembly1_A  TM=8.695E-01  e=1.465E-05  Escherichia coli
  6zw4-assembly1_E  TM=4.770E-01  e=3.332E+00  Nostoc punctiforme
  4afl-assembly1_C  TM=4.710E-01  e=5.229E+00  Homo sapiens

Mean predicted aligned error: 8.06 Å

InterPro domains:
  IPR000962 Zinc finger, DksA/TraR C4-type [PF01258] (107-140)
  IPR037187 DksA, N-terminal domain superfamily [SSF109635] (11-105)
  IPR048489 DnaK suppressor protein DksA, N-terminal domain [PF21157] (33-102)